Protein AF-A0A085FLR9-F1 (afdb_monomer_lite)

Foldseek 3Di:
DVVVVVVVVVVVVVCQCVPCPHPVCPVVVVVVVVVVVVVVVVVVVVVVVVVVVVVVVPPVPPDPCVVVVVVCVVVVHDDPPDDDFDADPVPRHGPVPPPPPQDPVNVVVVVVVVVVD

Sequence (117 aa):
MTVALLGFQGYLAYSAISGQFGIDNRGQILADIDVLKARSAALQAEIDAFRHRSTLMDGRRLDPDIVTERARALLNMANANDIIVMVDPVSGKPLSGKFNELARDQLNAIISADSIL

Structure (mmCIF, N/CA/C/O backbone):
data_AF-A0A085FLR9-F1
#
_entry.id   AF-A0A085FLR9-F1
#
loop_
_atom_site.group_PDB
_atom_site.id
_atom_site.type_symbol
_atom_site.label_atom_id
_atom_site.label_alt_id
_atom_site.label_comp_id
_atom_site.label_asym_id
_atom_site.label_entity_id
_atom_site.label_seq_id
_atom_site.pdbx_PDB_ins_code
_atom_site.Cartn_x
_atom_site.Cartn_y
_atom_site.Cartn_z
_atom_site.occupancy
_atom_site.B_iso_or_equiv
_atom_site.auth_seq_id
_atom_site.auth_comp_id
_atom_site.auth_asym_id
_atom_site.auth_atom_id
_atom_site.pdbx_PDB_model_num
ATOM 1 N N . MET A 1 1 ? 41.286 17.942 -46.996 1.00 64.50 1 MET A N 1
ATOM 2 C CA . MET A 1 1 ? 39.857 18.275 -46.791 1.00 64.50 1 MET A CA 1
ATOM 3 C C . MET A 1 1 ? 38.951 17.050 -46.931 1.00 64.50 1 MET A C 1
ATOM 5 O O . MET A 1 1 ? 38.219 16.763 -45.999 1.00 64.50 1 MET A O 1
ATOM 9 N N . THR A 1 2 ? 39.040 16.270 -48.011 1.00 86.38 2 THR A N 1
ATOM 10 C CA . THR A 1 2 ? 38.190 15.078 -48.247 1.00 86.38 2 THR A CA 1
ATOM 11 C C . THR A 1 2 ? 38.399 13.929 -47.251 1.00 86.38 2 THR A C 1
ATOM 13 O O . THR A 1 2 ? 37.428 13.347 -46.782 1.00 86.38 2 THR A O 1
ATOM 16 N N . VAL A 1 3 ? 39.647 13.639 -46.866 1.00 85.88 3 VAL A N 1
ATOM 17 C CA . VAL A 1 3 ? 39.975 12.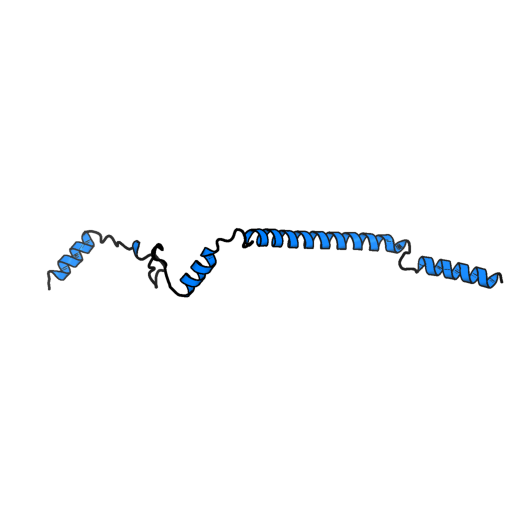562 -45.906 1.00 85.88 3 VAL A CA 1
ATOM 18 C C . VAL A 1 3 ? 39.391 12.831 -44.514 1.00 85.88 3 VAL A C 1
ATOM 20 O O . VAL A 1 3 ? 38.847 11.928 -43.889 1.00 85.88 3 VAL A O 1
ATOM 23 N N . ALA A 1 4 ? 39.438 14.084 -44.054 1.00 83.12 4 ALA A N 1
ATOM 24 C CA . ALA A 1 4 ? 38.838 14.485 -42.781 1.00 83.12 4 ALA A CA 1
ATOM 25 C C . ALA A 1 4 ? 37.307 14.352 -42.809 1.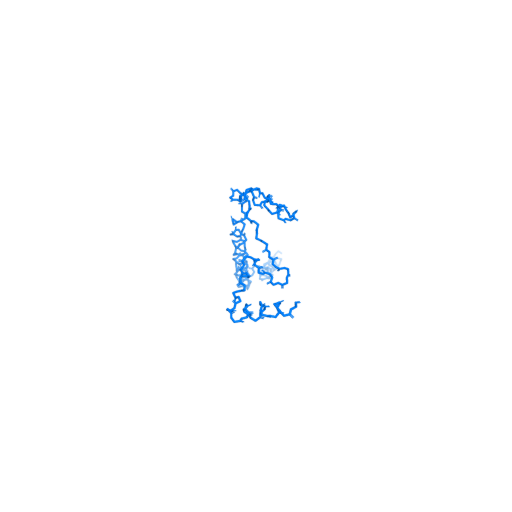00 83.12 4 ALA A C 1
ATOM 27 O O . ALA A 1 4 ? 36.709 13.917 -41.830 1.00 83.12 4 ALA A O 1
ATOM 28 N N . LEU A 1 5 ? 36.683 14.666 -43.950 1.00 85.69 5 LEU A N 1
ATOM 29 C CA . LEU A 1 5 ? 35.243 14.514 -44.133 1.00 85.69 5 LEU A CA 1
ATOM 30 C C . LEU A 1 5 ? 34.828 13.038 -44.070 1.00 85.69 5 LEU A C 1
ATOM 32 O O . LEU A 1 5 ? 33.897 12.698 -43.353 1.00 85.69 5 LEU A O 1
ATOM 36 N N . LEU A 1 6 ? 35.550 12.153 -44.765 1.00 87.94 6 LEU A N 1
ATOM 37 C CA . LEU A 1 6 ? 35.278 10.711 -44.748 1.00 87.94 6 LEU A CA 1
ATOM 38 C C . LEU A 1 6 ? 35.517 10.091 -43.365 1.00 87.94 6 LEU A C 1
ATOM 40 O O . LEU A 1 6 ? 34.708 9.284 -42.913 1.00 87.94 6 LEU A O 1
ATOM 44 N N . GLY A 1 7 ? 36.572 10.515 -42.663 1.00 83.31 7 GLY A N 1
ATOM 45 C CA . GLY A 1 7 ? 36.818 10.107 -41.279 1.00 83.31 7 GLY A CA 1
ATOM 46 C C . GLY A 1 7 ? 35.705 10.557 -40.329 1.00 83.31 7 GLY A C 1
ATOM 47 O O . GLY A 1 7 ? 35.258 9.776 -39.494 1.00 83.31 7 GLY A O 1
ATOM 48 N N . PHE A 1 8 ? 35.196 11.780 -40.500 1.00 84.75 8 PHE A N 1
ATOM 49 C CA . PHE A 1 8 ? 34.075 12.300 -39.718 1.00 84.75 8 PHE A CA 1
ATOM 50 C C . PHE A 1 8 ? 32.768 11.544 -40.000 1.00 84.75 8 PHE A C 1
ATOM 52 O O . PHE A 1 8 ? 32.066 11.180 -39.062 1.00 84.75 8 PHE A O 1
ATOM 59 N N . GLN A 1 9 ? 32.469 11.231 -41.266 1.00 83.88 9 GLN A N 1
ATOM 60 C CA . GLN A 1 9 ? 31.301 10.420 -41.636 1.00 83.88 9 GLN A CA 1
ATOM 61 C C . GLN A 1 9 ? 31.382 8.999 -41.053 1.00 83.88 9 GLN A C 1
ATOM 63 O O . GLN A 1 9 ? 30.395 8.498 -40.520 1.00 83.88 9 GLN A O 1
ATOM 68 N N . GLY A 1 10 ? 32.561 8.368 -41.083 1.00 83.50 10 GLY A N 1
ATOM 69 C CA . GLY A 1 10 ? 32.781 7.055 -40.467 1.00 83.50 10 GLY A CA 1
ATOM 70 C C . GLY A 1 10 ? 32.647 7.079 -38.941 1.00 83.50 10 GLY A C 1
ATOM 71 O O . GLY A 1 10 ? 32.006 6.202 -38.366 1.00 83.50 10 GLY A O 1
ATOM 72 N N . TYR A 1 11 ? 33.187 8.112 -38.287 1.00 80.88 11 TYR A N 1
ATOM 73 C CA . TYR A 1 11 ? 33.051 8.307 -36.842 1.00 80.88 11 TYR A CA 1
ATOM 74 C C . TYR A 1 11 ? 31.594 8.544 -36.429 1.00 80.88 11 TYR A C 1
ATOM 76 O O . TYR A 1 11 ? 31.129 7.948 -35.461 1.00 80.88 11 TYR A O 1
ATOM 84 N N . LEU A 1 12 ? 30.850 9.357 -37.186 1.00 77.44 12 LEU A N 1
ATOM 85 C CA . LEU A 1 12 ? 29.422 9.568 -36.950 1.00 77.44 12 LEU A CA 1
ATOM 86 C C . LEU A 1 12 ? 28.608 8.288 -37.166 1.00 77.44 12 LEU A C 1
ATOM 88 O O . LEU A 1 12 ? 27.734 7.993 -36.356 1.00 77.44 12 LEU A O 1
ATOM 92 N N . ALA A 1 13 ? 28.911 7.505 -38.203 1.00 76.38 13 ALA A N 1
ATOM 93 C CA . ALA A 1 13 ? 28.253 6.223 -38.444 1.00 76.38 13 ALA A CA 1
ATOM 94 C C . ALA A 1 13 ? 28.508 5.229 -37.298 1.00 76.38 13 ALA A C 1
ATOM 96 O O . ALA A 1 13 ? 27.568 4.615 -36.797 1.00 76.38 13 ALA A O 1
ATOM 97 N N . TYR A 1 14 ? 29.755 5.125 -36.825 1.00 76.44 14 TYR A N 1
ATOM 98 C CA . TYR A 1 14 ? 30.103 4.294 -35.671 1.00 76.44 14 TYR A CA 1
ATOM 99 C C . TYR A 1 14 ? 29.422 4.789 -34.388 1.00 76.44 14 TYR A C 1
ATOM 101 O O . TYR A 1 14 ? 28.805 3.999 -33.683 1.00 76.44 14 TYR A O 1
ATOM 109 N N . SER A 1 15 ? 29.449 6.100 -34.128 1.00 71.81 15 SER A N 1
ATOM 110 C CA . SER A 1 15 ? 28.829 6.711 -32.947 1.00 71.81 15 SER A CA 1
ATOM 111 C C . SER A 1 15 ? 27.302 6.601 -32.933 1.00 71.81 15 SER A C 1
ATOM 113 O O . SER A 1 15 ? 26.713 6.574 -31.855 1.00 71.81 15 SER A O 1
ATOM 115 N N . ALA A 1 16 ? 26.647 6.566 -34.097 1.00 66.50 16 ALA A N 1
ATOM 116 C CA . ALA A 1 16 ? 25.201 6.374 -34.205 1.00 66.50 16 ALA A CA 1
ATOM 117 C C . ALA A 1 16 ? 24.793 4.918 -33.932 1.00 66.50 16 ALA A C 1
ATOM 119 O O . ALA A 1 16 ? 23.729 4.674 -33.368 1.00 66.50 16 ALA A O 1
ATOM 120 N N . ILE A 1 17 ? 25.657 3.963 -34.290 1.00 64.75 17 ILE A N 1
ATOM 121 C CA . ILE A 1 17 ? 25.476 2.534 -34.002 1.00 64.75 17 ILE A CA 1
ATOM 122 C C . ILE A 1 17 ? 25.811 2.229 -32.533 1.00 64.75 17 ILE A C 1
ATOM 124 O O . ILE A 1 17 ? 25.101 1.461 -31.895 1.00 64.75 17 ILE A O 1
ATOM 128 N N . SER A 1 18 ? 26.851 2.860 -31.976 1.00 64.25 18 SER A N 1
ATOM 129 C CA . SER A 1 18 ? 27.294 2.671 -30.586 1.00 64.25 18 SER A CA 1
ATOM 130 C C . SER A 1 18 ? 26.575 3.564 -29.568 1.00 64.25 18 SER A C 1
ATOM 132 O O . SER A 1 18 ? 26.851 3.486 -28.372 1.00 64.25 18 SER A O 1
ATOM 134 N N . GLY A 1 19 ? 25.710 4.470 -30.022 1.00 59.91 19 GLY A N 1
ATOM 135 C CA . GLY A 1 19 ? 24.931 5.340 -29.153 1.00 59.91 19 GLY A CA 1
ATOM 136 C C . GLY A 1 19 ? 23.807 4.565 -28.468 1.00 59.91 19 GLY A C 1
ATOM 137 O O . GLY A 1 19 ? 23.179 3.703 -29.071 1.00 59.91 19 GLY A O 1
ATOM 138 N N . GLN A 1 20 ? 23.495 4.933 -27.225 1.00 56.28 20 GLN A N 1
ATOM 139 C CA . GLN A 1 20 ? 22.421 4.399 -26.365 1.00 56.28 20 GLN A CA 1
ATOM 140 C C . GLN A 1 20 ? 21.027 4.233 -27.032 1.00 56.28 20 GLN A C 1
ATOM 142 O O . GLN A 1 20 ? 20.165 3.548 -26.480 1.00 56.28 20 GLN A O 1
ATOM 147 N N . PHE A 1 21 ? 20.814 4.826 -28.213 1.00 56.62 21 PHE A N 1
ATOM 148 C CA . PHE A 1 21 ? 19.579 4.820 -29.007 1.00 56.62 21 PHE A CA 1
ATOM 149 C C . PHE A 1 21 ? 19.658 3.989 -30.306 1.00 56.62 21 PHE A C 1
ATOM 151 O O . PHE A 1 21 ? 18.782 4.115 -31.162 1.00 56.62 21 PHE A O 1
ATOM 158 N N . GLY A 1 22 ? 20.700 3.168 -30.481 1.00 59.31 22 GLY A N 1
ATOM 159 C CA . GLY A 1 22 ? 20.846 2.265 -31.624 1.00 59.31 22 GLY A CA 1
ATOM 160 C C . GLY A 1 22 ? 19.684 1.271 -31.761 1.00 59.31 22 GLY A C 1
ATOM 161 O O . GLY A 1 22 ? 18.988 0.951 -30.795 1.00 59.31 22 GLY A O 1
ATOM 162 N N . ILE A 1 23 ? 19.488 0.777 -32.986 1.00 61.31 23 ILE A N 1
ATOM 163 C CA . ILE A 1 23 ? 18.367 -0.075 -33.433 1.00 61.31 23 ILE A CA 1
ATOM 164 C C . ILE A 1 23 ? 18.185 -1.318 -32.532 1.00 61.31 23 ILE A C 1
ATOM 166 O O . ILE A 1 23 ? 17.056 -1.757 -32.305 1.00 61.31 23 ILE A O 1
ATOM 170 N N . ASP A 1 24 ? 19.274 -1.808 -31.937 1.00 63.59 24 ASP A N 1
ATOM 171 C CA . ASP A 1 24 ? 19.307 -2.990 -31.068 1.00 63.59 24 ASP A CA 1
ATOM 172 C C . ASP A 1 24 ? 18.730 -2.751 -29.658 1.00 63.59 24 ASP A C 1
ATOM 174 O O . ASP A 1 24 ? 18.205 -3.673 -29.032 1.00 63.59 24 ASP A O 1
ATOM 178 N N . ASN A 1 25 ? 18.727 -1.508 -29.163 1.00 62.91 25 ASN A N 1
ATOM 179 C CA . ASN A 1 25 ? 18.248 -1.190 -27.811 1.00 62.91 25 ASN A CA 1
ATOM 180 C C . ASN A 1 25 ? 16.729 -1.004 -27.718 1.00 62.91 25 ASN A C 1
ATOM 182 O O . ASN A 1 25 ? 16.180 -0.955 -26.617 1.00 62.91 25 ASN A O 1
ATOM 186 N N . ARG A 1 26 ? 16.011 -0.928 -28.847 1.00 70.50 26 ARG A N 1
ATOM 187 C CA . ARG A 1 26 ? 14.555 -0.710 -28.840 1.00 70.50 26 ARG A CA 1
ATOM 188 C C . ARG A 1 26 ? 13.804 -1.833 -28.123 1.00 70.50 26 ARG A C 1
ATOM 190 O O . ARG A 1 26 ? 12.839 -1.554 -27.419 1.00 70.50 26 ARG A O 1
ATOM 197 N N . GLY A 1 27 ? 14.248 -3.080 -28.283 1.00 76.62 27 GLY A N 1
ATOM 198 C CA . GLY A 1 27 ? 13.648 -4.230 -27.602 1.00 76.62 27 GLY A CA 1
ATOM 199 C C . GLY A 1 27 ? 13.824 -4.167 -26.084 1.00 76.62 27 GLY A C 1
ATOM 200 O O . GLY A 1 27 ? 12.857 -4.361 -25.352 1.00 76.62 27 GLY A O 1
ATOM 201 N N . GLN A 1 28 ? 15.029 -3.823 -25.617 1.00 78.00 28 GLN A N 1
ATOM 202 C CA . GLN A 1 28 ? 15.318 -3.674 -24.187 1.00 78.00 28 GLN A CA 1
ATOM 203 C C . GLN A 1 28 ? 14.532 -2.515 -23.571 1.00 78.00 28 GLN A C 1
ATOM 205 O O . GLN A 1 28 ? 13.897 -2.693 -22.541 1.00 78.00 28 GLN A O 1
ATOM 210 N N . ILE A 1 29 ? 14.462 -1.367 -24.253 1.00 79.88 29 ILE A N 1
ATOM 211 C CA . ILE A 1 29 ? 13.684 -0.210 -23.788 1.00 79.88 29 ILE A CA 1
ATOM 212 C C . ILE A 1 29 ? 12.192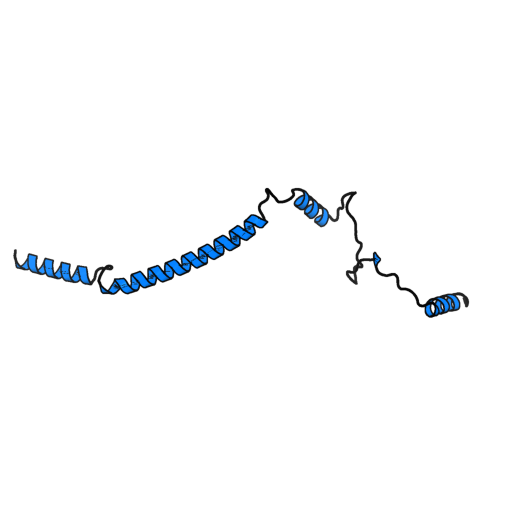 -0.551 -23.671 1.00 79.88 29 ILE A C 1
ATOM 214 O O . ILE A 1 29 ? 11.544 -0.152 -22.708 1.00 79.88 29 ILE A O 1
ATOM 218 N N . LEU A 1 30 ? 11.626 -1.287 -24.633 1.00 83.62 30 LEU A N 1
ATOM 219 C CA . LEU A 1 30 ? 10.227 -1.720 -24.558 1.00 83.62 30 LEU A CA 1
ATOM 220 C C . LEU A 1 30 ? 9.995 -2.694 -23.397 1.00 83.62 30 LEU A C 1
ATOM 222 O O . LEU A 1 30 ? 9.013 -2.541 -22.672 1.00 83.62 30 LEU A O 1
ATOM 226 N N . ALA A 1 31 ? 10.914 -3.638 -23.179 1.00 86.06 31 ALA A N 1
ATOM 227 C CA . ALA A 1 31 ? 10.854 -4.546 -22.038 1.00 86.06 31 ALA A CA 1
ATOM 228 C C . ALA A 1 31 ? 10.941 -3.788 -20.702 1.00 86.06 31 ALA A C 1
ATOM 230 O O . ALA A 1 31 ? 10.146 -4.043 -19.798 1.00 86.06 31 ALA A O 1
ATOM 231 N N . ASP A 1 32 ? 11.836 -2.805 -20.593 1.00 83.50 32 ASP A N 1
ATOM 232 C CA . ASP A 1 32 ? 11.973 -1.960 -19.406 1.00 83.50 32 ASP A CA 1
ATOM 233 C C . ASP A 1 32 ? 10.710 -1.134 -19.148 1.00 83.50 32 ASP A C 1
ATOM 235 O O . ASP A 1 32 ? 10.263 -1.025 -18.005 1.00 83.50 32 ASP A O 1
ATOM 239 N N . ILE A 1 33 ? 10.091 -0.592 -20.202 1.00 88.88 33 ILE A N 1
ATOM 240 C CA . ILE A 1 33 ? 8.809 0.116 -20.107 1.00 88.88 33 ILE A CA 1
ATOM 241 C C . ILE A 1 33 ? 7.725 -0.811 -19.553 1.00 88.88 33 ILE A C 1
ATOM 243 O O . ILE A 1 33 ? 6.969 -0.396 -18.673 1.00 88.88 33 ILE A O 1
ATOM 247 N N . ASP A 1 34 ? 7.636 -2.048 -20.035 1.00 90.75 34 ASP A N 1
ATOM 248 C CA . ASP A 1 34 ? 6.626 -2.999 -19.568 1.00 90.75 34 ASP A CA 1
ATOM 249 C C . ASP A 1 34 ? 6.876 -3.436 -18.119 1.00 90.75 34 ASP A C 1
ATOM 251 O O . ASP A 1 34 ? 5.939 -3.468 -17.316 1.00 90.75 34 ASP A O 1
ATOM 255 N N . VAL A 1 35 ? 8.137 -3.659 -17.734 1.00 92.75 35 VAL A N 1
ATOM 256 C CA . VAL A 1 35 ? 8.520 -3.908 -16.334 1.00 92.75 35 VAL A CA 1
ATOM 257 C C . VAL A 1 35 ? 8.133 -2.725 -15.447 1.00 92.75 35 VAL A C 1
ATOM 259 O O . VAL A 1 35 ? 7.576 -2.911 -14.362 1.00 92.75 35 VAL A O 1
ATOM 262 N N . LEU A 1 36 ? 8.398 -1.497 -15.894 1.00 91.94 36 LEU A N 1
ATOM 263 C CA . LEU A 1 36 ? 8.111 -0.297 -15.116 1.00 91.94 36 LEU A CA 1
ATOM 264 C C . LEU A 1 36 ? 6.603 -0.051 -14.988 1.00 91.94 36 LEU A C 1
ATOM 266 O O . LEU A 1 36 ? 6.127 0.284 -13.901 1.00 91.94 36 LEU A O 1
ATOM 270 N N . LYS A 1 37 ? 5.833 -0.306 -16.053 1.00 92.62 37 LYS A N 1
ATOM 271 C CA . LYS A 1 37 ? 4.364 -0.293 -16.014 1.00 92.62 37 LYS A CA 1
ATOM 272 C C . LYS A 1 37 ? 3.829 -1.318 -15.021 1.00 92.62 37 LYS A C 1
ATOM 274 O O . LYS A 1 37 ? 3.016 -0.952 -14.176 1.00 92.62 37 LYS A O 1
ATOM 279 N N . ALA A 1 38 ? 4.314 -2.558 -15.061 1.00 93.19 38 ALA A N 1
ATOM 280 C CA . ALA A 1 38 ? 3.891 -3.596 -14.123 1.00 93.19 38 ALA A CA 1
ATOM 281 C C . ALA A 1 38 ? 4.164 -3.194 -12.662 1.00 93.19 38 ALA A C 1
ATOM 283 O O . ALA A 1 38 ? 3.287 -3.325 -11.808 1.00 93.19 38 ALA A O 1
ATOM 284 N N . ARG A 1 39 ? 5.341 -2.617 -12.383 1.00 91.25 39 ARG A N 1
ATOM 285 C CA . ARG A 1 39 ? 5.679 -2.086 -11.051 1.00 91.25 39 ARG A CA 1
ATOM 286 C C . ARG A 1 39 ? 4.761 -0.942 -10.632 1.00 91.25 39 ARG A C 1
ATOM 288 O O . ARG A 1 39 ? 4.296 -0.932 -9.498 1.00 91.25 39 ARG A O 1
ATOM 295 N N . SER A 1 40 ? 4.472 -0.007 -11.537 1.00 93.25 40 SER A N 1
ATOM 296 C CA . SER A 1 40 ? 3.557 1.102 -11.245 1.00 93.25 40 SER A CA 1
ATOM 297 C C . SER A 1 40 ? 2.138 0.618 -10.940 1.00 93.25 40 SER A C 1
ATOM 299 O O . SER A 1 40 ? 1.522 1.113 -10.002 1.00 93.25 40 SER A O 1
ATOM 301 N N . ALA A 1 41 ? 1.644 -0.391 -11.664 1.00 94.44 41 ALA A N 1
ATOM 302 C CA . ALA A 1 41 ? 0.323 -0.967 -11.437 1.00 94.44 41 ALA A CA 1
ATOM 303 C C . ALA A 1 41 ? 0.244 -1.684 -10.080 1.00 94.44 41 ALA A C 1
ATOM 305 O O . ALA A 1 41 ? -0.726 -1.506 -9.347 1.00 94.44 41 ALA A O 1
ATOM 306 N N . ALA A 1 42 ? 1.285 -2.440 -9.716 1.00 93.50 42 ALA A N 1
ATOM 307 C CA . ALA A 1 42 ? 1.376 -3.081 -8.407 1.00 93.50 42 ALA A CA 1
ATOM 308 C C . ALA A 1 42 ? 1.394 -2.050 -7.266 1.00 93.50 42 ALA A C 1
ATOM 310 O O . ALA A 1 42 ? 0.641 -2.183 -6.303 1.00 93.50 42 ALA A O 1
ATOM 311 N N . LEU A 1 43 ? 2.194 -0.987 -7.404 1.00 94.38 43 LEU A N 1
ATOM 312 C CA . LEU A 1 43 ? 2.262 0.080 -6.406 1.00 94.38 43 LEU A CA 1
ATOM 313 C C . LEU A 1 43 ? 0.938 0.848 -6.297 1.00 94.38 43 LEU A C 1
ATOM 315 O O . LEU A 1 43 ? 0.509 1.198 -5.201 1.00 94.38 43 LEU A O 1
ATOM 319 N N . GLN A 1 44 ? 0.255 1.077 -7.419 1.00 93.38 44 GLN A N 1
ATOM 320 C CA . GLN A 1 44 ? -1.058 1.716 -7.419 1.00 93.38 44 GLN A CA 1
ATOM 321 C C . GLN A 1 44 ? -2.099 0.863 -6.683 1.00 93.38 44 GLN A C 1
ATOM 323 O O . GLN A 1 44 ? -2.863 1.400 -5.884 1.00 93.38 44 GLN A O 1
ATOM 328 N N . ALA A 1 45 ? -2.085 -0.458 -6.883 1.00 94.56 45 ALA A N 1
ATOM 329 C CA . ALA A 1 45 ? -2.963 -1.372 -6.155 1.00 94.56 45 ALA A CA 1
ATOM 330 C C . ALA A 1 45 ? -2.709 -1.333 -4.636 1.00 94.56 45 ALA A C 1
ATOM 332 O O . ALA A 1 45 ? -3.653 -1.368 -3.845 1.00 94.56 45 ALA A O 1
ATOM 333 N N . GLU A 1 46 ? -1.448 -1.209 -4.220 1.00 93.38 46 GLU A N 1
ATOM 334 C CA . GLU A 1 46 ? -1.082 -1.048 -2.812 1.00 93.38 46 GLU A CA 1
ATOM 335 C C . GLU A 1 46 ? -1.586 0.287 -2.238 1.00 93.38 46 GLU A C 1
ATOM 337 O O . GLU A 1 46 ? -2.204 0.312 -1.169 1.00 93.38 46 GLU A O 1
ATOM 342 N N . ILE A 1 47 ? -1.413 1.389 -2.977 1.00 93.94 47 ILE A N 1
ATOM 343 C CA . ILE A 1 47 ? -1.959 2.703 -2.607 1.00 93.94 47 ILE A CA 1
ATOM 344 C C . ILE A 1 47 ? -3.478 2.634 -2.455 1.00 93.94 47 ILE A C 1
ATOM 346 O O . ILE A 1 47 ? -4.016 3.177 -1.492 1.00 93.94 47 ILE A O 1
ATOM 350 N N . ASP A 1 48 ? -4.178 1.965 -3.367 1.00 94.38 48 ASP A N 1
ATOM 351 C CA . ASP A 1 48 ? -5.635 1.862 -3.317 1.00 94.38 48 ASP A CA 1
ATOM 352 C C . ASP A 1 48 ? -6.108 1.003 -2.137 1.00 94.38 48 ASP A C 1
ATOM 354 O O . ASP A 1 48 ? -7.074 1.371 -1.462 1.00 94.38 48 ASP A O 1
ATOM 358 N N . ALA A 1 49 ? -5.385 -0.069 -1.797 1.00 92.50 49 ALA A N 1
ATOM 359 C CA . ALA A 1 49 ? -5.650 -0.857 -0.594 1.00 92.50 49 ALA A CA 1
ATOM 360 C C . ALA A 1 49 ? -5.475 -0.025 0.691 1.00 92.50 49 ALA A C 1
ATOM 362 O O . ALA A 1 49 ? -6.328 -0.062 1.587 1.00 92.50 49 ALA A O 1
ATOM 363 N N . PHE A 1 50 ? -4.405 0.773 0.780 1.00 91.62 50 PHE A N 1
ATOM 364 C CA . PHE A 1 50 ? -4.186 1.672 1.915 1.00 91.62 50 PHE A CA 1
ATOM 365 C C . PHE A 1 50 ? -5.193 2.814 1.962 1.00 91.62 50 PHE A C 1
ATOM 367 O O . PHE A 1 50 ? -5.689 3.140 3.040 1.00 91.62 50 PHE A O 1
ATOM 374 N N . ARG A 1 51 ? -5.545 3.393 0.812 1.00 88.56 51 ARG A N 1
ATOM 375 C CA . ARG A 1 51 ? -6.573 4.429 0.712 1.00 88.56 51 ARG A CA 1
ATOM 376 C C . ARG A 1 51 ? -7.911 3.886 1.190 1.00 88.56 51 ARG A C 1
ATOM 378 O O . ARG A 1 51 ? -8.545 4.534 2.014 1.00 88.56 51 ARG A O 1
ATOM 385 N N . HIS A 1 52 ? -8.299 2.684 0.766 1.00 87.44 52 HIS A N 1
ATOM 386 C CA . HIS A 1 52 ? -9.511 2.028 1.251 1.00 87.44 52 HIS A CA 1
ATOM 387 C C . HIS A 1 52 ? -9.485 1.851 2.776 1.00 87.44 52 HIS A C 1
ATOM 389 O O . HIS A 1 52 ? -10.404 2.302 3.459 1.00 87.44 52 HIS A O 1
ATOM 395 N N . ARG A 1 53 ? -8.396 1.314 3.341 1.00 84.06 53 ARG A N 1
ATOM 396 C CA . ARG A 1 53 ? -8.243 1.193 4.802 1.00 84.06 53 ARG A CA 1
ATOM 397 C C . ARG A 1 53 ? -8.308 2.548 5.513 1.00 84.06 53 ARG A C 1
ATOM 399 O O . ARG A 1 53 ? -8.964 2.662 6.540 1.00 84.06 53 ARG A O 1
ATOM 406 N N . SER A 1 54 ? -7.672 3.575 4.958 1.00 83.31 54 SER A N 1
ATOM 407 C CA . SER A 1 54 ? -7.700 4.931 5.506 1.00 83.31 54 SER A CA 1
ATOM 408 C C . SER A 1 54 ? -9.098 5.541 5.456 1.00 83.31 54 SER A C 1
ATOM 410 O O . SER A 1 54 ? -9.478 6.205 6.413 1.00 83.31 54 SER A O 1
ATOM 412 N N . THR A 1 55 ? -9.899 5.273 4.417 1.00 80.44 55 THR A N 1
ATOM 413 C CA . THR A 1 55 ? -11.296 5.739 4.379 1.00 80.44 55 THR A CA 1
ATOM 414 C C . THR A 1 55 ? -12.148 5.132 5.490 1.00 80.44 55 THR A C 1
ATOM 416 O O . THR A 1 55 ? -13.035 5.805 6.006 1.00 80.44 55 THR A O 1
ATOM 419 N N . LEU A 1 56 ? -11.848 3.898 5.911 1.00 73.44 56 LEU A N 1
ATOM 420 C CA . LEU A 1 56 ? -12.493 3.270 7.068 1.00 73.44 56 LEU A CA 1
ATOM 421 C C . LEU A 1 56 ? -12.042 3.889 8.403 1.00 73.44 56 LEU A C 1
ATOM 423 O O . LEU A 1 56 ? -12.727 3.726 9.406 1.00 73.44 56 LEU A O 1
ATOM 427 N N . MET A 1 57 ? -10.906 4.593 8.419 1.00 71.31 57 MET A N 1
ATOM 428 C CA . MET A 1 57 ? -10.323 5.244 9.597 1.00 71.31 57 MET A CA 1
ATOM 429 C C . MET A 1 57 ? -10.510 6.774 9.613 1.00 71.31 57 MET A C 1
ATOM 431 O O . MET A 1 57 ? -10.035 7.417 10.547 1.00 71.31 57 MET A O 1
ATOM 435 N N . ASP A 1 58 ? -11.151 7.382 8.603 1.00 72.44 58 ASP A N 1
ATOM 436 C CA . ASP A 1 58 ? -11.314 8.842 8.529 1.00 72.44 58 ASP A CA 1
ATOM 437 C C . ASP A 1 58 ? -12.153 9.356 9.714 1.00 72.44 58 ASP A C 1
ATOM 439 O O . ASP A 1 58 ? -13.355 9.099 9.835 1.00 72.44 58 ASP A O 1
ATOM 443 N N . GLY A 1 59 ? -11.472 10.127 10.567 1.00 61.44 59 GLY A N 1
ATOM 444 C CA . GLY A 1 59 ? -11.941 10.748 11.801 1.00 61.44 59 GLY A CA 1
ATOM 445 C C . GLY A 1 59 ? -13.216 11.584 11.683 1.00 61.44 59 GLY A C 1
ATOM 446 O O . GLY A 1 59 ? -13.903 11.787 12.675 1.00 61.44 59 GLY A O 1
ATOM 447 N N . ARG A 1 60 ? -13.583 12.049 10.482 1.00 63.09 60 ARG A N 1
ATOM 448 C CA . ARG A 1 60 ? -14.832 12.809 10.272 1.00 63.09 60 ARG A CA 1
ATOM 449 C C . ARG A 1 60 ? -16.098 11.954 10.377 1.00 63.09 60 ARG A C 1
ATOM 451 O O . ARG A 1 60 ? -17.185 12.510 10.499 1.00 63.09 60 ARG A O 1
ATOM 458 N N . ARG A 1 61 ? -15.968 10.624 10.314 1.00 57.06 61 ARG A N 1
ATOM 459 C CA . ARG A 1 61 ? -17.043 9.656 10.612 1.00 57.06 61 ARG A CA 1
ATOM 460 C C . ARG A 1 61 ? -16.754 8.822 11.861 1.00 57.06 61 ARG A C 1
ATOM 462 O O . ARG A 1 61 ? -17.566 7.977 12.220 1.00 57.06 61 ARG A O 1
ATOM 469 N N . LEU A 1 62 ? -15.591 9.023 12.471 1.00 68.94 62 LEU A N 1
ATOM 470 C CA . LEU A 1 62 ? -15.185 8.340 13.684 1.00 68.94 62 LEU A CA 1
ATOM 471 C C . LEU A 1 62 ? -15.877 9.040 14.851 1.00 68.94 62 LEU A C 1
ATOM 473 O O . LEU A 1 62 ? -15.679 10.236 15.053 1.00 68.94 62 LEU A O 1
ATOM 477 N N . ASP A 1 63 ? -16.731 8.315 15.566 1.00 74.12 63 ASP A N 1
ATOM 478 C CA . ASP A 1 63 ? -17.470 8.874 16.692 1.00 74.12 63 ASP A CA 1
ATOM 479 C C . ASP A 1 63 ? -16.468 9.362 17.761 1.00 74.12 63 ASP A C 1
ATOM 481 O O . ASP A 1 63 ? -15.658 8.558 18.232 1.00 74.12 63 ASP A O 1
ATOM 485 N N . PRO A 1 64 ? -16.445 10.663 18.116 1.00 72.75 64 PRO A N 1
ATOM 486 C CA . PRO A 1 64 ? -15.518 11.198 19.116 1.00 72.75 64 PRO A CA 1
ATOM 487 C C . PRO A 1 64 ? -15.596 10.463 20.463 1.00 72.75 64 PRO A C 1
ATOM 489 O O . PRO A 1 64 ? -14.609 10.452 21.207 1.00 72.75 64 PRO A O 1
ATOM 492 N N . ASP A 1 65 ? -16.711 9.788 20.756 1.00 78.69 65 ASP A N 1
ATOM 493 C CA . ASP A 1 65 ? -16.885 9.044 21.998 1.00 78.69 65 ASP A CA 1
ATOM 494 C C . ASP A 1 65 ? -16.034 7.768 22.073 1.00 78.69 65 ASP A C 1
ATOM 496 O O . ASP A 1 65 ? -15.692 7.350 23.181 1.00 78.69 65 ASP A O 1
ATOM 500 N N . ILE A 1 66 ? -15.564 7.199 20.952 1.00 83.75 66 ILE A N 1
ATOM 501 C CA . ILE A 1 66 ? -14.770 5.952 20.988 1.00 83.75 66 ILE A CA 1
ATOM 502 C C . ILE A 1 66 ? -13.409 6.133 21.671 1.00 83.75 66 ILE A C 1
ATOM 504 O O . ILE A 1 66 ? -12.891 5.212 22.305 1.00 83.75 66 ILE A O 1
ATOM 508 N N . VAL A 1 67 ? -12.798 7.318 21.537 1.00 83.50 67 VAL A N 1
ATOM 509 C CA . VAL A 1 67 ? -11.504 7.617 22.172 1.00 83.50 67 VAL A CA 1
ATOM 510 C C . VAL A 1 67 ? -11.706 7.714 23.676 1.00 83.50 67 VAL A C 1
ATOM 512 O O . VAL A 1 67 ? -10.930 7.151 24.452 1.00 83.50 67 VAL A O 1
ATOM 515 N N . THR A 1 68 ? -12.785 8.379 24.082 1.00 85.25 68 THR A N 1
ATOM 516 C CA . THR A 1 68 ? -13.172 8.511 25.483 1.00 85.25 68 THR A CA 1
ATOM 517 C C . THR A 1 68 ? -13.536 7.154 26.082 1.00 85.25 68 THR A C 1
ATOM 519 O O . THR A 1 68 ? -13.069 6.844 27.174 1.00 85.25 68 THR A O 1
ATOM 522 N N . GLU A 1 69 ? -14.290 6.310 25.374 1.00 85.38 69 GLU A N 1
ATOM 523 C CA . GLU A 1 69 ? -14.614 4.942 25.795 1.00 85.38 69 GLU A CA 1
ATOM 524 C C . GLU A 1 69 ? -13.345 4.100 25.973 1.00 85.38 69 GLU A C 1
ATOM 526 O O . GLU A 1 69 ? -13.162 3.456 27.009 1.00 85.38 69 GLU A O 1
ATOM 531 N N . ARG A 1 70 ? -12.403 4.173 25.020 1.00 84.06 70 ARG A N 1
ATOM 532 C CA . ARG A 1 70 ? -11.129 3.451 25.116 1.00 84.06 70 ARG A CA 1
ATOM 533 C C . ARG A 1 70 ? -10.277 3.926 26.289 1.00 84.06 70 ARG A C 1
ATOM 535 O O . ARG A 1 70 ? -9.700 3.093 26.987 1.00 84.06 70 ARG A O 1
ATOM 542 N N . ALA A 1 71 ? -10.197 5.236 26.518 1.00 88.25 71 ALA A N 1
ATOM 543 C CA . ALA A 1 71 ? -9.502 5.798 27.673 1.00 88.25 71 ALA A CA 1
ATOM 544 C C . ALA A 1 71 ? -10.151 5.341 28.988 1.00 88.25 71 ALA A C 1
ATOM 546 O O . ALA A 1 71 ? -9.449 4.939 29.916 1.00 88.25 71 ALA A O 1
ATOM 547 N N . ARG A 1 72 ? -11.489 5.325 29.043 1.00 87.50 72 ARG A N 1
ATOM 548 C CA . ARG A 1 72 ? -12.260 4.862 30.200 1.00 87.50 72 ARG A CA 1
ATOM 549 C C . ARG A 1 72 ? -11.993 3.387 30.508 1.00 87.50 72 ARG A C 1
ATOM 551 O O . ARG A 1 72 ? -11.685 3.054 31.649 1.00 87.50 72 ARG A O 1
ATOM 558 N N . ALA A 1 73 ? -12.000 2.537 29.482 1.00 85.94 73 ALA A N 1
ATOM 559 C CA . ALA A 1 73 ? -11.704 1.112 29.606 1.00 85.94 73 ALA A CA 1
ATOM 560 C C . ALA A 1 73 ? -10.271 0.846 30.103 1.00 85.94 73 ALA A C 1
ATOM 562 O O . ALA A 1 73 ? -10.066 -0.023 30.946 1.00 85.94 73 ALA A O 1
ATOM 563 N N . LEU A 1 74 ? -9.277 1.610 29.628 1.00 87.69 74 LEU A N 1
ATOM 564 C CA . LEU A 1 74 ? -7.888 1.496 30.099 1.00 87.69 74 LEU A CA 1
ATOM 565 C C . LEU A 1 74 ? -7.722 1.909 31.565 1.00 87.69 74 LEU A C 1
ATOM 567 O O . LEU A 1 74 ? -6.906 1.332 32.278 1.00 87.69 74 LEU A O 1
ATOM 571 N N . LEU A 1 75 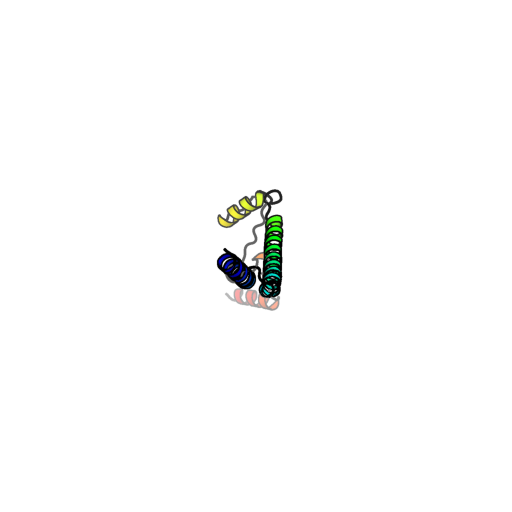? -8.500 2.893 32.011 1.00 90.75 75 LEU A N 1
ATOM 572 C CA . LEU A 1 75 ? -8.516 3.363 33.396 1.00 90.75 75 LEU A CA 1
ATOM 573 C C . LEU A 1 75 ? -9.448 2.540 34.299 1.00 90.75 75 LEU A C 1
ATOM 575 O O . LEU A 1 75 ? -9.642 2.904 35.456 1.00 90.75 75 LEU A O 1
ATOM 579 N N . ASN A 1 76 ? -10.021 1.445 33.785 1.00 85.88 76 ASN A N 1
ATOM 580 C CA . ASN A 1 76 ? -11.003 0.612 34.479 1.00 85.88 76 ASN A CA 1
ATOM 581 C C . ASN A 1 76 ? -12.182 1.426 35.055 1.00 85.88 76 ASN A C 1
ATOM 583 O O . ASN A 1 76 ? -12.666 1.171 36.157 1.00 85.88 76 ASN A O 1
ATOM 587 N N . MET A 1 77 ? -12.607 2.448 34.313 1.00 83.31 77 MET A N 1
ATOM 588 C CA . MET A 1 77 ? -13.708 3.342 34.651 1.00 83.31 77 MET A CA 1
ATOM 589 C C . MET A 1 77 ? -14.919 3.009 33.758 1.00 83.31 77 MET A C 1
ATOM 591 O O . MET A 1 77 ? -14.762 2.616 32.602 1.00 83.31 77 MET A O 1
ATOM 595 N N . ALA A 1 78 ? -16.134 3.171 34.279 1.00 83.81 78 ALA A N 1
ATOM 596 C CA . ALA A 1 78 ? -17.387 2.961 33.548 1.00 83.81 78 ALA A CA 1
ATOM 597 C C . ALA A 1 78 ? -18.266 4.217 33.646 1.00 83.81 78 ALA A C 1
ATOM 599 O O . ALA A 1 78 ? -18.161 4.974 34.613 1.00 83.81 78 ALA A O 1
ATOM 600 N N . ASN A 1 79 ? -19.091 4.480 32.633 1.00 83.69 79 ASN A N 1
ATOM 601 C CA . ASN A 1 79 ? -20.109 5.528 32.679 1.00 83.69 79 ASN A CA 1
ATOM 602 C C . ASN A 1 79 ? -21.363 5.018 33.408 1.00 83.69 79 ASN A C 1
ATOM 604 O O . ASN A 1 79 ? -21.601 3.816 33.485 1.00 83.69 79 ASN A O 1
ATOM 608 N N . ALA A 1 80 ? -22.201 5.930 33.900 1.00 82.75 80 ALA A N 1
ATOM 609 C CA . ALA A 1 80 ? -23.446 5.597 34.595 1.00 82.75 80 ALA A CA 1
ATOM 610 C C . ALA A 1 80 ? -24.439 4.793 33.731 1.00 82.75 80 ALA A C 1
ATOM 612 O O . ALA A 1 80 ? -25.292 4.094 34.270 1.00 82.75 80 ALA A O 1
ATOM 613 N N . ASN A 1 81 ? -24.310 4.881 32.404 1.00 82.75 81 ASN A N 1
ATOM 614 C CA . ASN A 1 81 ? -25.156 4.179 31.439 1.00 82.75 81 ASN A CA 1
ATOM 615 C C . ASN A 1 81 ? -24.507 2.897 30.876 1.00 82.75 81 ASN A C 1
ATOM 617 O O . ASN A 1 81 ? -25.109 2.249 30.020 1.00 82.75 81 ASN A O 1
ATOM 621 N N . ASP A 1 82 ? -23.298 2.532 31.319 1.00 82.31 82 ASP A N 1
ATOM 622 C CA . ASP A 1 82 ? -22.567 1.373 30.797 1.00 82.31 82 ASP A CA 1
ATOM 623 C C . ASP A 1 82 ? -22.969 0.090 31.557 1.00 82.31 82 ASP A C 1
ATOM 625 O O . ASP A 1 82 ? -23.127 0.089 32.780 1.00 82.31 82 ASP A O 1
ATOM 629 N N . ILE A 1 83 ? -23.108 -1.034 30.845 1.00 82.62 83 ILE A N 1
ATOM 630 C CA . ILE A 1 83 ? -23.411 -2.344 31.447 1.00 82.62 83 ILE A CA 1
ATOM 631 C C . ILE A 1 83 ? -22.101 -3.060 31.784 1.00 82.62 83 ILE A C 1
ATOM 633 O O . ILE A 1 83 ? -21.315 -3.390 30.896 1.00 82.62 83 ILE A O 1
ATOM 637 N N . ILE A 1 84 ? -21.883 -3.357 33.065 1.00 80.88 84 ILE A N 1
ATOM 638 C CA . ILE A 1 84 ? -20.686 -4.062 33.535 1.00 80.88 84 ILE A CA 1
ATOM 639 C C . ILE A 1 84 ? -20.960 -5.568 33.575 1.00 80.88 84 ILE A C 1
ATOM 641 O O . ILE A 1 84 ? -21.785 -6.044 34.355 1.00 80.88 84 ILE A O 1
ATOM 645 N N . VAL A 1 85 ? -20.231 -6.335 32.762 1.00 81.38 85 VAL A N 1
ATOM 646 C CA . VAL A 1 85 ? -20.264 -7.803 32.794 1.00 81.38 85 VAL A CA 1
ATOM 647 C C . VAL A 1 85 ? -19.064 -8.309 33.581 1.00 81.38 85 VAL A C 1
ATOM 649 O O . VAL A 1 85 ? -17.927 -8.241 33.122 1.00 81.38 85 VAL A O 1
ATOM 652 N N . MET A 1 86 ? -19.314 -8.847 34.772 1.00 81.50 86 MET A N 1
ATOM 653 C CA . MET A 1 86 ? -18.267 -9.498 35.554 1.00 81.50 86 MET A CA 1
ATOM 654 C C . MET A 1 86 ? -17.948 -10.871 34.962 1.00 81.50 86 MET A C 1
ATOM 656 O O . MET A 1 86 ? -18.849 -11.687 34.747 1.00 81.50 86 MET A O 1
ATOM 660 N N . VAL A 1 87 ? -16.666 -11.132 34.722 1.00 82.69 87 VAL A N 1
ATOM 661 C CA . VAL A 1 87 ? -16.163 -12.423 34.248 1.00 82.69 87 VAL A CA 1
ATOM 662 C C . VAL A 1 87 ? -15.403 -13.136 35.355 1.00 82.69 87 VAL A C 1
ATOM 664 O O . VAL A 1 87 ? -14.718 -12.519 36.167 1.00 82.69 87 VAL A O 1
ATOM 667 N N . ASP A 1 88 ? -15.537 -14.454 35.386 1.00 82.31 88 ASP A N 1
ATOM 668 C CA . ASP 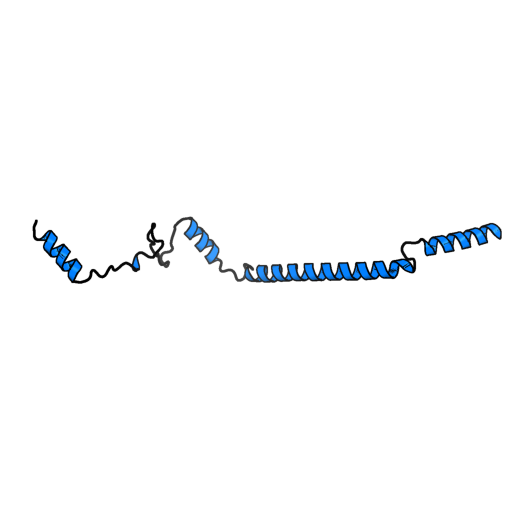A 1 88 ? -14.750 -15.313 36.261 1.00 82.31 88 ASP A CA 1
ATOM 669 C C . ASP A 1 88 ? -13.273 -15.285 35.812 1.00 82.31 88 ASP A C 1
ATOM 671 O O . ASP A 1 88 ? -12.999 -15.609 34.651 1.00 82.31 88 ASP A O 1
ATOM 675 N N . PRO A 1 89 ? -12.316 -14.940 36.694 1.00 78.69 89 PRO A N 1
ATOM 676 C CA . PRO A 1 89 ? -10.901 -14.818 36.340 1.00 78.69 89 PRO A CA 1
ATOM 677 C C . PRO A 1 89 ? -10.259 -16.139 35.895 1.00 78.69 89 PRO A C 1
ATOM 679 O O . PRO A 1 89 ? -9.232 -16.118 35.223 1.00 78.69 89 PRO A O 1
ATOM 682 N N . VAL A 1 90 ? -10.850 -17.286 36.243 1.00 79.69 90 VAL A N 1
ATOM 683 C CA . VAL A 1 90 ? -10.325 -18.614 35.891 1.00 79.69 90 VAL A CA 1
ATOM 684 C C . VAL A 1 90 ? -10.971 -19.149 34.615 1.00 79.69 90 VAL A C 1
ATOM 686 O O . VAL A 1 90 ? -10.310 -19.811 33.820 1.00 79.69 90 VAL A O 1
ATOM 689 N N . SER A 1 91 ? -12.263 -18.878 34.402 1.00 78.88 91 SER A N 1
ATOM 690 C CA . SER A 1 91 ? -13.003 -19.445 33.265 1.00 78.88 91 SER A CA 1
ATOM 691 C C . SER A 1 91 ? -13.271 -18.474 32.114 1.00 78.88 91 SER A C 1
ATOM 693 O O . SER A 1 91 ? -13.683 -18.926 31.048 1.00 78.88 91 SER A O 1
ATOM 695 N N . GLY A 1 92 ? -13.060 -17.165 32.300 1.00 75.31 92 GLY A N 1
ATOM 696 C CA . GLY A 1 92 ? -13.320 -16.126 31.293 1.00 75.31 92 GLY A CA 1
ATOM 697 C C . GLY A 1 92 ? -14.796 -15.986 30.903 1.00 75.31 92 GLY A C 1
ATOM 698 O O . GLY A 1 92 ? -15.130 -15.267 29.965 1.00 75.31 92 GLY A O 1
ATOM 699 N N . LYS A 1 93 ? -15.689 -16.695 31.600 1.00 80.56 93 LYS A N 1
ATOM 700 C CA . LYS A 1 93 ? -17.130 -16.710 31.346 1.00 80.56 93 LYS A CA 1
ATOM 701 C C . LYS A 1 93 ? -17.819 -15.651 32.206 1.00 80.56 93 LYS A C 1
ATOM 703 O O . LYS A 1 93 ? -17.388 -15.433 33.342 1.00 80.56 93 LYS A O 1
ATOM 708 N N . PRO A 1 94 ? -18.903 -15.024 31.716 1.00 76.31 94 PRO A N 1
ATOM 709 C CA . PRO A 1 94 ? -19.697 -14.114 32.528 1.00 76.31 94 PRO A CA 1
ATOM 710 C C . PRO A 1 94 ? -20.258 -14.845 33.755 1.00 76.31 94 PRO A C 1
ATOM 712 O O . PRO A 1 94 ? -20.803 -15.947 33.643 1.00 76.31 94 PRO A O 1
ATOM 715 N N . LEU A 1 95 ? -20.160 -14.214 34.929 1.00 73.06 95 LEU A N 1
ATOM 716 C CA . LEU A 1 95 ? -20.656 -14.751 36.205 1.00 73.06 95 LEU A CA 1
ATOM 717 C C . LEU A 1 95 ? -22.177 -14.992 36.197 1.00 73.06 95 LEU A C 1
ATOM 719 O O . LEU A 1 95 ? -22.684 -15.758 37.008 1.00 73.06 95 LEU A O 1
ATOM 723 N N . SER A 1 96 ? -22.895 -14.399 35.240 1.00 69.62 96 SER A N 1
ATOM 724 C CA . SER A 1 96 ? -24.352 -14.494 35.094 1.00 69.62 96 SER A CA 1
ATOM 725 C C . SER A 1 96 ? -24.872 -15.867 34.626 1.00 69.62 96 SER A C 1
ATOM 727 O O . SER A 1 96 ? -26.083 -16.059 34.583 1.00 69.62 96 SER A O 1
ATOM 729 N N . GLY A 1 97 ? -24.002 -16.810 34.245 1.00 59.47 97 GLY A N 1
ATOM 730 C CA . GLY A 1 97 ? -24.409 -18.086 33.632 1.00 59.47 97 GLY A CA 1
ATOM 731 C C . GLY A 1 97 ? -24.263 -19.342 34.497 1.00 59.47 97 GLY A C 1
ATOM 732 O O . GLY A 1 97 ? -24.573 -20.428 34.019 1.00 59.47 97 GLY A O 1
ATOM 733 N N . LYS A 1 98 ? -23.768 -19.247 35.738 1.00 59.06 98 LYS A N 1
ATOM 734 C CA . LYS A 1 98 ? -23.534 -20.426 36.597 1.00 59.06 98 LYS A CA 1
ATOM 735 C C . LYS A 1 98 ? -24.673 -20.643 37.601 1.00 59.06 98 LYS A C 1
ATOM 737 O O . LYS A 1 98 ? -24.439 -20.688 38.803 1.00 59.06 98 LYS A O 1
ATOM 742 N N . PHE A 1 99 ? -25.900 -20.828 37.115 1.00 56.88 99 PHE A N 1
ATOM 743 C CA . PHE A 1 99 ? -26.890 -21.582 37.888 1.00 56.88 99 PHE A CA 1
ATOM 744 C C . PHE A 1 99 ? -26.537 -23.059 37.729 1.00 56.88 99 PHE A C 1
ATOM 746 O O . PHE A 1 99 ? -26.885 -23.686 36.733 1.00 56.88 99 PHE A O 1
ATOM 753 N N . ASN A 1 100 ? -25.768 -23.603 38.670 1.00 60.88 100 ASN A N 1
ATOM 754 C CA . ASN A 1 100 ? -25.625 -25.048 38.763 1.00 60.88 100 ASN A CA 1
ATOM 755 C C . ASN A 1 100 ? -26.961 -25.558 39.320 1.00 60.88 100 ASN A C 1
ATOM 757 O O . ASN A 1 100 ? -27.177 -25.492 40.530 1.00 60.88 100 ASN A O 1
ATOM 761 N N . GLU A 1 101 ? -27.896 -25.950 38.448 1.00 61.34 101 GLU A N 1
ATOM 762 C CA . GLU A 1 101 ? -29.094 -26.678 38.868 1.00 61.34 101 GLU A CA 1
ATOM 763 C C . GLU A 1 101 ? -28.620 -27.964 39.544 1.00 61.34 101 GLU A C 1
ATOM 765 O O . GLU A 1 101 ? -28.311 -28.964 38.898 1.00 61.34 101 GLU A O 1
ATOM 770 N N . LEU A 1 102 ? -28.493 -27.919 40.868 1.00 62.56 102 LEU A N 1
ATOM 771 C CA . LEU A 1 102 ? -28.292 -29.112 41.666 1.00 62.56 102 LEU A CA 1
ATOM 772 C C . LEU A 1 102 ? -29.507 -29.995 41.389 1.00 62.56 102 LEU A C 1
ATOM 774 O O . LEU A 1 102 ? -30.641 -29.619 41.703 1.00 62.56 102 LEU A O 1
ATOM 778 N N . ALA A 1 103 ? -29.279 -31.150 40.760 1.00 74.12 103 ALA A N 1
ATOM 779 C CA . ALA A 1 103 ? -30.310 -32.168 40.642 1.00 74.12 103 ALA A CA 1
ATOM 780 C C . ALA A 1 103 ? -30.913 -32.388 42.038 1.00 74.12 103 ALA A C 1
ATOM 782 O O . ALA A 1 103 ? -30.174 -32.400 43.027 1.00 74.12 103 ALA A O 1
ATOM 783 N N . ARG A 1 104 ? -32.245 -32.532 42.129 1.00 70.06 104 ARG A N 1
ATOM 784 C CA . ARG A 1 104 ? -32.965 -32.684 43.413 1.00 70.06 104 ARG A CA 1
ATOM 785 C C . ARG A 1 104 ? -32.286 -33.706 44.333 1.00 70.06 104 ARG A C 1
ATOM 787 O O . ARG A 1 104 ? -32.207 -33.486 45.535 1.00 70.06 104 ARG A O 1
ATOM 794 N N . ASP A 1 105 ? -31.724 -34.756 43.747 1.00 73.31 105 ASP A N 1
ATOM 795 C CA . ASP A 1 105 ? -31.015 -35.823 44.449 1.00 73.31 105 ASP A CA 1
ATOM 796 C C . ASP A 1 105 ? -29.733 -35.341 45.148 1.00 73.31 105 ASP A C 1
ATOM 798 O O . ASP A 1 105 ? -29.477 -35.712 46.291 1.00 73.31 105 ASP A O 1
ATOM 802 N N . GLN A 1 106 ? -28.953 -34.460 44.512 1.00 76.00 106 GLN A N 1
ATOM 803 C CA . GLN A 1 106 ? -27.760 -33.866 45.126 1.00 76.00 106 GLN A CA 1
ATOM 804 C C . GLN A 1 106 ? -28.123 -32.856 46.218 1.00 76.00 106 GLN A C 1
ATOM 806 O O . GLN A 1 106 ? -27.456 -32.803 47.248 1.00 76.00 106 GLN A O 1
ATOM 811 N N . LEU A 1 107 ? -29.199 -32.084 46.029 1.00 76.56 107 LEU A N 1
ATOM 812 C CA . LEU A 1 107 ? -29.682 -31.144 47.043 1.00 76.56 107 LEU A CA 1
ATOM 813 C C . LEU A 1 107 ? -30.168 -31.883 48.298 1.00 76.56 107 LEU A C 1
ATOM 815 O O . LEU A 1 107 ? -29.800 -31.519 49.413 1.00 76.56 107 LEU A O 1
ATOM 819 N N . ASN A 1 108 ? -30.936 -32.958 48.112 1.00 82.12 108 ASN A N 1
ATOM 820 C CA . ASN A 1 108 ? -31.414 -33.798 49.207 1.00 82.12 108 ASN A CA 1
ATOM 821 C C . ASN A 1 108 ? -30.253 -34.471 49.950 1.00 82.12 108 ASN A C 1
ATOM 823 O O . ASN A 1 108 ? -30.275 -34.522 51.177 1.00 82.12 108 ASN A O 1
ATOM 827 N N . ALA A 1 109 ? -29.222 -34.927 49.231 1.00 81.88 109 ALA A N 1
ATOM 828 C CA . ALA A 1 109 ? -28.023 -35.493 49.841 1.00 81.88 109 ALA A CA 1
ATOM 829 C C . ALA A 1 109 ? -27.299 -34.474 50.739 1.00 81.88 109 ALA A C 1
ATOM 831 O O . ALA A 1 109 ? -26.975 -34.799 51.879 1.00 81.88 109 ALA A O 1
ATOM 832 N N . ILE A 1 110 ? -27.114 -33.232 50.277 1.00 80.69 110 ILE A N 1
ATOM 833 C CA . ILE A 1 110 ? -26.475 -32.166 51.068 1.00 80.69 110 ILE A CA 1
ATOM 834 C C . ILE A 1 110 ? -27.307 -31.825 52.312 1.00 80.69 110 ILE A C 1
ATOM 836 O O . ILE A 1 110 ? -26.765 -31.794 53.411 1.00 80.69 110 ILE A O 1
ATOM 840 N N . ILE A 1 111 ? -28.623 -31.639 52.165 1.00 81.38 111 ILE A N 1
ATOM 841 C CA . ILE A 1 111 ? -29.524 -31.330 53.292 1.00 81.38 111 ILE A CA 1
ATOM 842 C C . ILE A 1 111 ? -29.517 -32.464 54.326 1.00 81.38 111 ILE A C 1
ATOM 844 O O . ILE A 1 1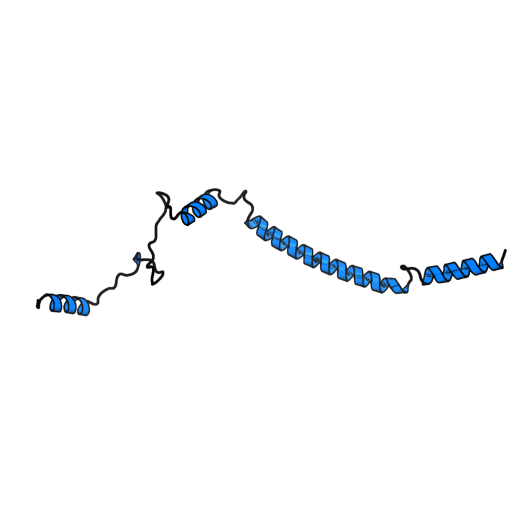11 ? -29.489 -32.213 55.531 1.00 81.38 111 ILE A O 1
ATOM 848 N N . SER A 1 112 ? -29.516 -33.717 53.863 1.00 80.06 112 SER A N 1
ATOM 849 C CA . SER A 1 112 ? -29.457 -34.883 54.746 1.00 80.06 112 SER A CA 1
ATOM 850 C C . SER A 1 112 ? -28.116 -35.021 55.467 1.00 80.06 112 SER A C 1
ATOM 852 O O . SER A 1 112 ? -28.105 -35.470 56.606 1.00 80.06 112 SER A O 1
ATOM 854 N N . ALA A 1 113 ? -27.014 -34.612 54.830 1.00 80.19 113 ALA A N 1
ATOM 855 C CA . ALA A 1 113 ? -25.672 -34.639 55.404 1.00 80.19 113 ALA A CA 1
ATOM 856 C C . ALA A 1 113 ? -25.437 -33.516 56.431 1.00 80.19 113 ALA A C 1
ATOM 858 O O . ALA A 1 113 ? -24.652 -33.699 57.355 1.00 80.19 113 ALA A O 1
ATOM 859 N N . ASP A 1 114 ? -26.126 -32.383 56.286 1.00 78.62 114 ASP A N 1
ATOM 860 C CA . ASP A 1 114 ? -26.091 -31.268 57.243 1.00 78.62 114 ASP A CA 1
ATOM 861 C C . ASP A 1 114 ? -27.030 -31.508 58.441 1.00 78.62 114 ASP A C 1
ATOM 863 O O . ASP A 1 114 ? -26.723 -31.126 59.561 1.00 78.62 114 ASP A O 1
ATOM 867 N N . SER A 1 115 ? -28.138 -32.235 58.240 1.00 71.75 115 SER A N 1
ATOM 868 C CA . SER A 1 115 ? -29.098 -32.585 59.308 1.00 71.75 115 SER A CA 1
ATOM 869 C C . SER A 1 115 ? -28.618 -33.686 60.271 1.00 71.75 115 SER A C 1
ATOM 871 O O . SER A 1 115 ? -29.338 -34.036 61.205 1.00 71.75 115 SER A O 1
ATOM 873 N N . ILE A 1 116 ? -27.449 -34.282 60.019 1.00 61.84 116 ILE A N 1
ATOM 874 C CA . ILE A 1 116 ? -26.816 -35.308 60.871 1.00 61.84 116 ILE A CA 1
ATOM 875 C C . ILE A 1 116 ? -25.659 -34.751 61.722 1.00 61.84 116 ILE A C 1
ATOM 877 O O . ILE A 1 116 ? -24.951 -35.532 62.363 1.00 61.84 116 ILE A O 1
ATOM 881 N N . LEU A 1 117 ? -25.498 -33.423 61.758 1.00 52.56 117 LEU A N 1
ATOM 882 C CA . LEU A 1 117 ? -24.723 -32.668 62.752 1.00 52.56 117 LEU A CA 1
ATOM 883 C C . LEU A 1 117 ? -25.665 -31.987 63.756 1.00 52.56 117 LEU A C 1
ATOM 885 O O . LEU A 1 117 ? -25.253 -31.875 64.933 1.00 52.56 117 LEU A O 1
#

pLDDT: mean 78.67, std 10.65, range [52.56, 94.56]

Radius of gyration: 40.58 Å; chains: 1; bounding box: 73×54×111 Å

Secondary structure (DSSP, 8-state):
-HHHHHHHHHHHHHHHHSSTTSTTHHHHHHHHHHHHHHHHHHHHHHHHHHHHHHHHT-TTSS-THHHHHHHHHHTT---TTPPP--B-TTT-SBGGG------HHHHHHHHHHHTT-